Protein AF-Q20A06-F1 (afdb_monomer)

Sequence (60 aa):
LFTLVVLLMVSADMAFAGFGCPRDQYKCNSHCQSIGCRAGYCDAVTLWLRCTCTDCNGKK

Mean predicted aligned error: 10.48 Å

Structure (mmCIF, N/CA/C/O backbone):
data_AF-Q20A06-F1
#
_entry.id   AF-Q20A06-F1
#
loop_
_atom_site.group_PDB
_atom_site.id
_atom_site.type_symbol
_atom_site.label_atom_id
_atom_site.label_alt_id
_atom_site.label_comp_id
_atom_site.label_asym_id
_atom_site.label_entity_id
_atom_site.label_seq_id
_atom_site.pdbx_PDB_ins_code
_atom_site.Cartn_x
_atom_site.Cartn_y
_atom_site.Cartn_z
_atom_site.occupancy
_atom_site.B_iso_or_equiv
_atom_site.auth_seq_id
_atom_site.auth_comp_id
_atom_site.auth_asym_id
_atom_site.auth_atom_id
_atom_site.pdbx_PDB_model_num
ATOM 1 N N . LEU A 1 1 ? 26.944 -5.273 19.719 1.00 75.44 1 LEU A N 1
ATOM 2 C CA . LEU A 1 1 ? 25.837 -4.333 20.019 1.00 75.44 1 LEU A CA 1
ATOM 3 C C . LEU A 1 1 ? 25.302 -3.666 18.750 1.00 75.44 1 LEU A C 1
ATOM 5 O O . LEU A 1 1 ? 24.132 -3.852 18.459 1.00 75.44 1 LEU A O 1
ATOM 9 N N . PHE A 1 2 ? 26.141 -2.978 17.959 1.00 85.12 2 PHE A N 1
ATOM 10 C CA . PHE A 1 2 ? 25.733 -2.359 16.682 1.00 85.12 2 PHE A CA 1
ATOM 11 C C . PHE A 1 2 ? 25.012 -3.321 15.726 1.00 85.12 2 PHE A C 1
ATOM 13 O O . PHE A 1 2 ? 23.963 -2.983 15.193 1.00 85.12 2 PHE A O 1
ATOM 20 N N . THR A 1 3 ? 25.528 -4.542 15.567 1.00 87.12 3 THR A N 1
ATOM 21 C CA . THR A 1 3 ? 24.928 -5.578 14.711 1.00 87.12 3 THR A CA 1
ATOM 22 C C . THR A 1 3 ? 23.509 -5.957 15.132 1.00 87.12 3 THR A C 1
ATOM 24 O O . THR A 1 3 ? 22.644 -6.099 14.280 1.00 87.12 3 THR A O 1
ATOM 27 N N . LEU A 1 4 ? 23.256 -6.069 16.439 1.00 85.88 4 LEU A N 1
ATOM 28 C CA . LEU A 1 4 ? 21.930 -6.343 16.999 1.00 85.88 4 LEU A CA 1
ATOM 29 C C . LEU A 1 4 ? 20.959 -5.195 16.724 1.00 85.88 4 LEU A C 1
ATOM 31 O O . LEU A 1 4 ? 19.837 -5.454 16.314 1.00 85.88 4 LEU A O 1
ATOM 35 N N . VAL A 1 5 ? 21.394 -3.941 16.893 1.00 87.94 5 VAL A N 1
ATOM 36 C CA . VAL A 1 5 ? 20.553 -2.776 16.572 1.00 87.94 5 VAL A CA 1
ATOM 37 C C . VAL A 1 5 ? 20.182 -2.786 15.091 1.00 87.94 5 VAL A C 1
ATOM 39 O O . VAL A 1 5 ? 19.003 -2.718 14.777 1.00 87.94 5 VAL A O 1
ATOM 42 N N . VAL A 1 6 ? 21.148 -2.960 14.183 1.00 84.62 6 VAL A N 1
ATOM 43 C CA . VAL A 1 6 ? 20.869 -3.039 12.737 1.00 84.62 6 VAL A CA 1
ATOM 44 C C . VAL A 1 6 ? 19.918 -4.196 12.414 1.00 84.62 6 VAL A C 1
ATOM 46 O O . VAL A 1 6 ? 18.960 -3.996 11.675 1.00 84.62 6 VAL A O 1
ATOM 49 N N . LEU A 1 7 ? 20.122 -5.376 13.008 1.00 82.00 7 LEU A N 1
ATOM 50 C CA . LEU A 1 7 ? 19.244 -6.533 12.815 1.00 82.00 7 LEU A CA 1
ATOM 51 C C . LEU A 1 7 ? 17.804 -6.258 13.283 1.00 82.00 7 LEU A C 1
ATOM 53 O O . LEU A 1 7 ? 16.864 -6.679 12.617 1.00 82.00 7 LEU A O 1
ATOM 57 N N . LEU A 1 8 ? 17.630 -5.545 14.401 1.00 81.75 8 LEU A N 1
ATOM 58 C CA . LEU A 1 8 ? 16.314 -5.159 14.920 1.00 81.75 8 LEU A CA 1
ATOM 59 C C . LEU A 1 8 ? 15.624 -4.110 14.043 1.00 81.75 8 LEU A C 1
ATOM 61 O O . LEU A 1 8 ? 14.408 -4.155 13.884 1.00 81.75 8 LEU A O 1
ATOM 65 N N . MET A 1 9 ? 16.385 -3.183 13.458 1.00 77.19 9 MET A N 1
ATOM 66 C CA . MET A 1 9 ? 15.826 -2.224 12.502 1.00 77.19 9 MET A CA 1
ATOM 67 C C . MET A 1 9 ? 15.345 -2.949 11.237 1.00 77.1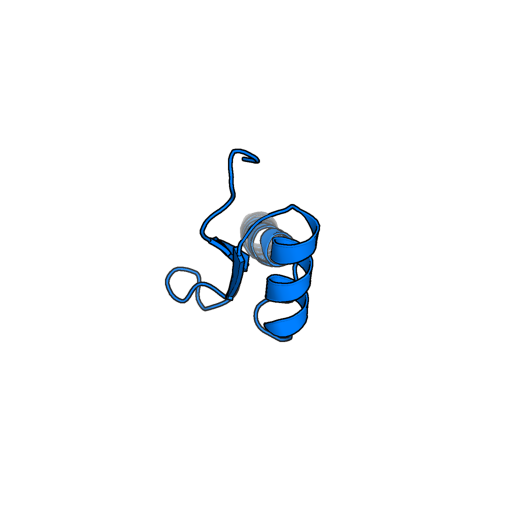9 9 MET A C 1
ATOM 69 O O . MET A 1 9 ? 14.228 -2.687 10.805 1.00 77.19 9 MET A O 1
ATOM 73 N N . VAL A 1 10 ? 16.138 -3.906 10.724 1.00 71.75 10 VAL A N 1
ATOM 74 C CA . VAL A 1 10 ? 15.784 -4.727 9.548 1.00 71.75 10 VAL A CA 1
ATOM 75 C C . VAL A 1 10 ? 14.589 -5.653 9.821 1.00 71.75 10 VAL A C 1
ATOM 77 O O . VAL A 1 10 ? 13.744 -5.893 8.966 1.00 71.75 10 VAL A O 1
ATOM 80 N N . SER A 1 11 ? 14.480 -6.219 11.023 1.00 68.50 11 SER A N 1
ATOM 81 C CA . SER A 1 11 ? 13.333 -7.074 11.353 1.00 68.50 11 SER A CA 1
ATOM 82 C C . SER A 1 11 ? 12.048 -6.273 11.568 1.00 68.50 11 SER A C 1
ATOM 84 O O . SER A 1 11 ? 10.963 -6.777 11.267 1.00 68.50 11 SER A O 1
ATOM 86 N N . ALA A 1 12 ? 12.154 -5.033 12.055 1.00 66.62 12 ALA A N 1
ATOM 87 C CA . ALA A 1 12 ? 11.005 -4.159 12.225 1.00 66.62 12 ALA A CA 1
ATOM 88 C C . ALA A 1 12 ? 10.339 -3.852 10.879 1.00 66.62 12 ALA A C 1
ATOM 90 O O . ALA A 1 12 ? 9.123 -4.008 10.791 1.00 6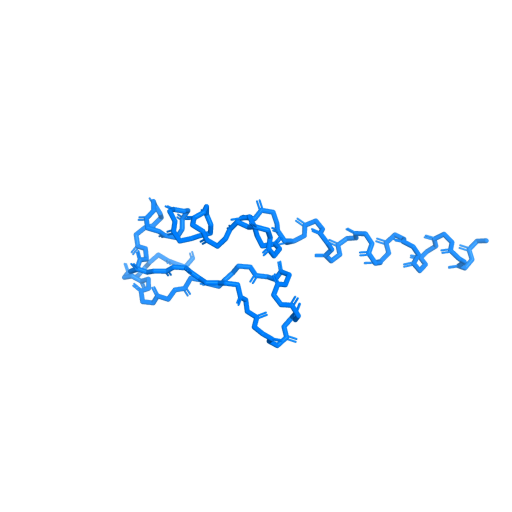6.62 12 ALA A O 1
ATOM 91 N N . ASP A 1 13 ? 11.087 -3.499 9.824 1.00 61.69 13 ASP A N 1
ATOM 92 C CA . ASP A 1 13 ? 10.486 -3.237 8.504 1.00 61.69 13 ASP A CA 1
ATOM 93 C C . ASP A 1 13 ? 9.774 -4.462 7.915 1.00 61.69 13 ASP A C 1
ATOM 95 O O . ASP A 1 13 ? 8.659 -4.330 7.400 1.00 61.69 13 ASP A O 1
ATOM 99 N N . MET A 1 14 ? 10.328 -5.661 8.110 1.00 57.38 14 MET A N 1
ATOM 100 C CA . MET A 1 14 ? 9.681 -6.915 7.716 1.00 57.38 14 MET A CA 1
ATOM 101 C C . MET A 1 14 ? 8.386 -7.174 8.499 1.00 57.38 14 MET A C 1
ATOM 103 O O . MET A 1 14 ? 7.456 -7.772 7.965 1.00 57.38 14 MET A O 1
ATOM 107 N N . ALA A 1 15 ? 8.266 -6.709 9.746 1.00 59.75 15 ALA A N 1
ATOM 108 C CA . ALA A 1 15 ? 7.022 -6.841 10.509 1.00 59.75 15 ALA A CA 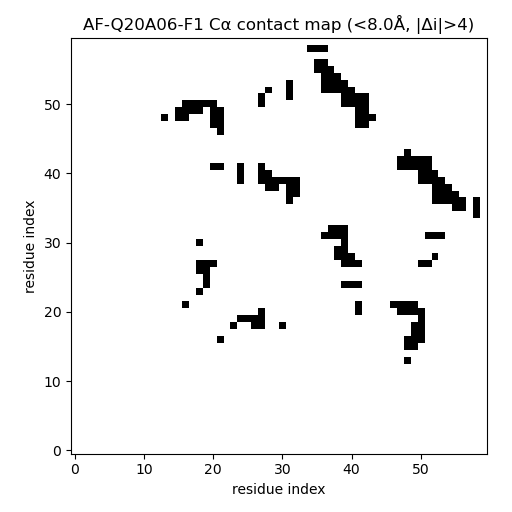1
ATOM 109 C C . ALA A 1 15 ? 5.903 -5.926 9.971 1.00 59.75 15 ALA A C 1
ATOM 111 O O . ALA A 1 15 ? 4.729 -6.306 10.003 1.00 59.75 15 ALA A O 1
ATOM 112 N N . PHE A 1 16 ? 6.240 -4.763 9.394 1.00 56.19 16 PHE A N 1
ATOM 113 C CA . PHE A 1 16 ? 5.260 -3.910 8.700 1.00 56.19 16 PHE A CA 1
ATOM 114 C C . PHE A 1 16 ? 4.728 -4.549 7.397 1.00 56.19 16 PHE A C 1
ATOM 116 O O . PHE A 1 16 ? 3.713 -4.091 6.868 1.00 56.19 16 PHE A O 1
ATOM 123 N N . ALA A 1 17 ? 5.335 -5.645 6.920 1.00 60.12 17 ALA A N 1
ATOM 124 C CA . ALA A 1 17 ? 4.873 -6.450 5.783 1.00 60.12 17 ALA A CA 1
ATOM 125 C C . ALA A 1 17 ? 3.672 -7.373 6.085 1.00 60.12 17 ALA A C 1
ATOM 127 O O . ALA A 1 17 ? 3.274 -8.195 5.256 1.00 60.12 17 ALA A O 1
ATOM 128 N N . GLY A 1 18 ? 3.074 -7.256 7.276 1.00 62.84 18 GLY A N 1
ATOM 129 C CA . GLY A 1 18 ? 2.165 -8.242 7.875 1.00 62.84 18 GLY A CA 1
ATOM 130 C C . GLY A 1 18 ? 0.868 -8.592 7.127 1.00 62.84 18 GLY A C 1
ATOM 131 O O . GLY A 1 18 ? 0.160 -9.508 7.545 1.00 62.84 18 GLY A O 1
ATOM 132 N N . PHE A 1 19 ? 0.545 -7.947 6.007 1.00 78.31 19 PHE A N 1
ATOM 133 C CA . PHE A 1 19 ? -0.696 -8.209 5.265 1.00 78.31 19 PHE A CA 1
ATOM 134 C C . PHE A 1 19 ? -0.538 -9.198 4.104 1.00 78.31 19 PHE A C 1
ATOM 136 O O . PHE A 1 19 ? -1.406 -9.275 3.247 1.00 78.31 19 PHE A O 1
ATOM 143 N N . GLY A 1 20 ? 0.538 -9.989 4.088 1.00 83.62 20 GLY A N 1
ATOM 144 C CA . GLY A 1 20 ? 0.772 -11.051 3.100 1.00 83.62 20 GLY A CA 1
ATOM 145 C C . GLY A 1 20 ? 1.924 -10.760 2.144 1.00 83.62 20 GLY A C 1
ATOM 146 O O . GLY A 1 20 ? 2.436 -11.662 1.500 1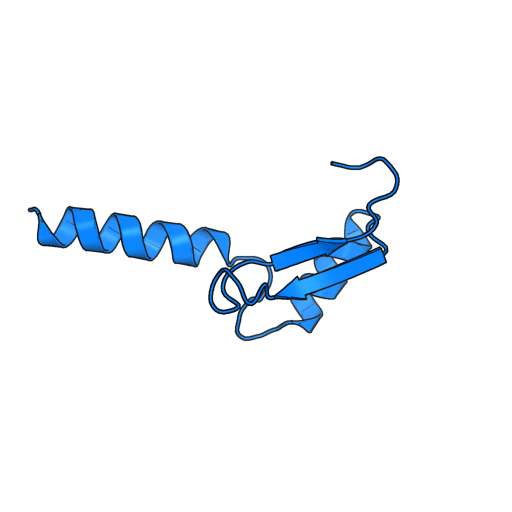.00 83.62 20 GLY A O 1
ATOM 147 N N . CYS A 1 21 ? 2.419 -9.535 2.094 1.00 91.44 21 CYS A N 1
ATOM 148 C CA . CYS A 1 21 ? 3.531 -9.164 1.235 1.00 91.44 21 CYS A CA 1
ATOM 149 C C . CYS A 1 21 ? 4.874 -9.729 1.751 1.00 91.44 21 CYS A C 1
ATOM 151 O O . CYS A 1 21 ? 5.074 -9.792 2.962 1.00 91.44 21 CYS A O 1
ATOM 153 N N . PRO A 1 22 ? 5.793 -10.205 0.884 1.00 88.62 22 PRO A N 1
ATOM 154 C CA . PRO A 1 22 ? 5.697 -10.340 -0.577 1.00 88.62 22 PRO A CA 1
ATOM 155 C C . PRO A 1 22 ? 5.047 -11.656 -1.057 1.00 88.62 22 PRO A C 1
ATOM 157 O O . PRO A 1 22 ? 4.888 -11.861 -2.256 1.00 88.62 22 PRO A O 1
ATOM 160 N N . ARG A 1 23 ? 4.730 -12.592 -0.153 1.00 88.81 23 ARG A N 1
ATOM 161 C CA . ARG A 1 23 ? 4.387 -13.989 -0.494 1.00 88.81 23 ARG A CA 1
ATOM 162 C C . ARG A 1 23 ? 2.940 -14.211 -0.938 1.00 88.81 23 ARG A C 1
ATOM 164 O O . ARG A 1 23 ? 2.654 -15.208 -1.587 1.00 88.81 23 ARG A O 1
ATOM 171 N N . ASP A 1 24 ? 2.048 -13.313 -0.561 1.00 90.56 24 ASP A N 1
ATOM 172 C CA . ASP A 1 24 ? 0.601 -13.475 -0.599 1.00 90.56 24 ASP A CA 1
ATOM 173 C C . ASP A 1 24 ? -0.069 -12.121 -0.885 1.00 90.56 24 ASP A C 1
ATOM 175 O O . ASP A 1 24 ? -0.588 -11.420 -0.011 1.00 90.56 24 ASP A O 1
ATOM 179 N N . GLN A 1 25 ? -0.024 -11.736 -2.162 1.00 90.12 25 GLN A N 1
ATOM 180 C CA . GLN A 1 25 ? -0.699 -10.539 -2.669 1.00 90.12 25 GLN A CA 1
ATOM 181 C C . GLN A 1 25 ? -2.220 -10.615 -2.477 1.00 90.12 25 GLN A C 1
ATOM 183 O O . GLN A 1 25 ? -2.868 -9.588 -2.277 1.00 90.12 25 GLN A O 1
ATOM 188 N N . TYR A 1 26 ? -2.794 -11.823 -2.514 1.00 93.19 26 TYR A N 1
ATOM 189 C CA . TYR A 1 26 ? -4.230 -12.023 -2.360 1.00 93.19 26 TYR A CA 1
ATOM 190 C C . TYR A 1 26 ? -4.693 -11.677 -0.944 1.00 93.19 26 TYR A C 1
ATOM 192 O O . TYR A 1 26 ? -5.695 -10.979 -0.784 1.00 93.19 26 TYR A O 1
ATOM 200 N N . LYS A 1 27 ? -3.936 -12.076 0.083 1.00 94.06 27 LYS A N 1
ATOM 201 C CA . LYS A 1 27 ? -4.201 -11.684 1.472 1.00 94.06 27 LYS A CA 1
ATOM 202 C C . LYS A 1 27 ? -4.148 -10.169 1.665 1.00 94.06 27 LYS A C 1
ATOM 204 O O . LYS A 1 27 ? -5.024 -9.629 2.338 1.00 94.06 27 LYS A O 1
ATOM 209 N N . CYS A 1 28 ? -3.206 -9.480 1.015 1.00 94.12 28 CYS A N 1
ATOM 210 C CA . CYS A 1 28 ? -3.135 -8.014 1.043 1.00 94.12 28 CYS A CA 1
ATOM 211 C C . CYS A 1 28 ? -4.386 -7.397 0.408 1.00 94.12 28 CYS A C 1
ATOM 213 O O . CYS A 1 28 ? -5.044 -6.548 1.011 1.00 94.12 28 CYS A O 1
ATOM 215 N N . ASN A 1 29 ? -4.776 -7.879 -0.774 1.00 94.44 29 ASN A N 1
ATOM 216 C CA . ASN A 1 29 ? -5.981 -7.414 -1.447 1.00 94.44 29 ASN A CA 1
ATOM 217 C C . ASN A 1 29 ? -7.253 -7.662 -0.620 1.00 94.44 29 ASN A C 1
ATOM 219 O O . ASN A 1 29 ? -8.053 -6.746 -0.431 1.00 94.44 29 ASN A O 1
ATOM 223 N N . SER A 1 30 ? -7.417 -8.872 -0.083 1.00 94.81 30 SER A N 1
ATOM 224 C CA . SER A 1 30 ? -8.558 -9.242 0.758 1.00 94.81 30 SER A CA 1
ATOM 225 C C . SER A 1 30 ? -8.624 -8.395 2.028 1.00 94.81 30 SER A C 1
ATOM 227 O O . SER A 1 30 ? -9.715 -7.993 2.433 1.00 94.81 30 SER A O 1
ATOM 229 N N . HIS A 1 31 ? -7.478 -8.099 2.646 1.00 91.75 31 HIS A N 1
ATOM 230 C CA . HIS A 1 31 ? -7.414 -7.209 3.798 1.00 91.75 31 HIS A CA 1
ATOM 231 C C . HIS A 1 31 ? -7.890 -5.799 3.433 1.00 91.75 31 HIS A C 1
ATOM 233 O O . HIS A 1 31 ? -8.800 -5.280 4.079 1.00 91.75 31 HIS A O 1
ATOM 239 N N . CYS A 1 32 ? -7.355 -5.209 2.363 1.00 93.44 32 CYS A N 1
ATOM 240 C CA . CYS A 1 32 ? -7.762 -3.877 1.916 1.00 93.44 32 CYS A CA 1
ATOM 241 C C . CYS A 1 32 ? -9.262 -3.809 1.579 1.00 93.44 32 CYS A C 1
ATOM 243 O O . CYS A 1 32 ? -9.938 -2.854 1.958 1.00 93.44 32 CYS A O 1
ATOM 245 N N . GLN A 1 33 ? -9.810 -4.843 0.939 1.00 93.75 33 GLN A N 1
ATOM 246 C CA . GLN A 1 33 ? -11.248 -4.930 0.671 1.00 93.75 33 GLN A CA 1
ATOM 247 C C . GLN A 1 33 ? -12.080 -5.026 1.956 1.00 93.75 33 GLN A C 1
ATOM 249 O O . GLN A 1 33 ? -13.114 -4.367 2.064 1.00 93.75 33 GLN A O 1
ATOM 254 N N . SER A 1 34 ? -11.607 -5.766 2.965 1.00 93.19 34 SER A N 1
ATOM 255 C CA . SER A 1 34 ? -12.306 -5.892 4.254 1.00 93.19 34 SER A CA 1
ATOM 256 C C . SER A 1 34 ? -12.450 -4.567 5.012 1.00 93.19 34 SER A C 1
ATOM 258 O O . SER A 1 34 ? -13.426 -4.381 5.735 1.00 93.19 34 SER A O 1
ATOM 260 N N . ILE A 1 35 ? -11.518 -3.626 4.817 1.00 91.56 35 ILE A N 1
ATOM 261 C CA . ILE A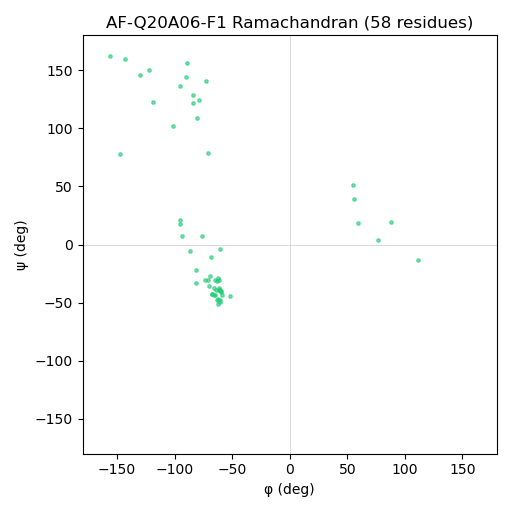 1 35 ? -11.553 -2.295 5.444 1.00 91.56 35 ILE A CA 1
ATOM 262 C C . ILE A 1 35 ? -12.220 -1.225 4.561 1.00 91.56 35 ILE A C 1
ATOM 264 O O . ILE A 1 35 ? -12.239 -0.049 4.925 1.00 91.56 35 ILE A O 1
ATOM 268 N N . GLY A 1 36 ? -12.808 -1.620 3.426 1.00 93.50 36 GLY A N 1
ATOM 269 C CA . GLY A 1 36 ? -13.566 -0.724 2.544 1.00 93.50 36 GLY A CA 1
ATOM 270 C C . GLY A 1 36 ? -12.732 -0.001 1.483 1.00 93.50 36 GLY A C 1
ATOM 271 O O . GLY A 1 36 ? -13.175 1.012 0.938 1.00 93.50 36 GLY A O 1
ATOM 272 N N . CYS A 1 37 ? -11.534 -0.498 1.182 1.00 95.38 37 CYS A N 1
ATOM 273 C CA . CYS A 1 37 ? -10.767 -0.075 0.015 1.00 95.38 37 CYS A CA 1
ATOM 274 C C . CYS A 1 37 ? -11.121 -0.928 -1.207 1.00 95.38 37 CYS A C 1
ATOM 276 O O . CYS A 1 37 ? -11.555 -2.071 -1.078 1.00 95.38 37 CYS A O 1
ATOM 278 N N . ARG A 1 38 ? -10.906 -0.404 -2.415 1.00 95.44 38 ARG A N 1
ATOM 279 C CA . ARG A 1 38 ? -11.190 -1.151 -3.652 1.00 95.44 38 ARG A CA 1
ATOM 280 C C . ARG A 1 38 ? -10.258 -2.347 -3.842 1.00 95.44 38 ARG A C 1
ATOM 282 O O . ARG A 1 38 ? -10.687 -3.414 -4.278 1.00 95.44 38 ARG A O 1
ATOM 289 N N . ALA A 1 39 ? -8.973 -2.153 -3.560 1.00 94.62 39 ALA A N 1
ATOM 290 C CA . ALA A 1 39 ? -7.947 -3.162 -3.787 1.00 94.62 39 ALA A CA 1
ATOM 291 C C . ALA A 1 39 ? -6.722 -2.950 -2.895 1.00 94.62 39 ALA A C 1
ATOM 293 O O . ALA A 1 39 ? -6.494 -1.846 -2.391 1.00 94.62 39 ALA A O 1
ATOM 294 N N . GLY A 1 40 ? -5.919 -4.003 -2.761 1.00 94.44 40 GLY A N 1
ATOM 295 C CA . GLY A 1 40 ? -4.604 -3.985 -2.124 1.00 94.44 40 GLY A CA 1
ATOM 296 C C . GLY A 1 40 ? -3.542 -4.643 -2.998 1.00 94.44 40 GLY A C 1
ATOM 297 O O . GLY A 1 40 ? -3.837 -5.606 -3.703 1.00 94.44 40 GLY A O 1
ATOM 298 N N . TYR A 1 41 ? -2.311 -4.138 -2.955 1.00 93.56 41 TYR A N 1
ATOM 299 C CA . TYR A 1 41 ? -1.172 -4.717 -3.674 1.00 93.56 41 TYR A CA 1
ATOM 300 C C . TYR A 1 41 ? 0.127 -4.616 -2.865 1.00 93.56 41 TYR A C 1
ATOM 302 O O . TYR A 1 41 ? 0.249 -3.779 -1.973 1.00 93.56 41 TYR A O 1
ATOM 310 N N . CYS A 1 42 ? 1.110 -5.457 -3.198 1.00 92.56 42 CYS A N 1
ATOM 311 C CA . CYS A 1 42 ? 2.452 -5.365 -2.621 1.00 92.56 42 CYS A CA 1
ATOM 312 C C . CYS 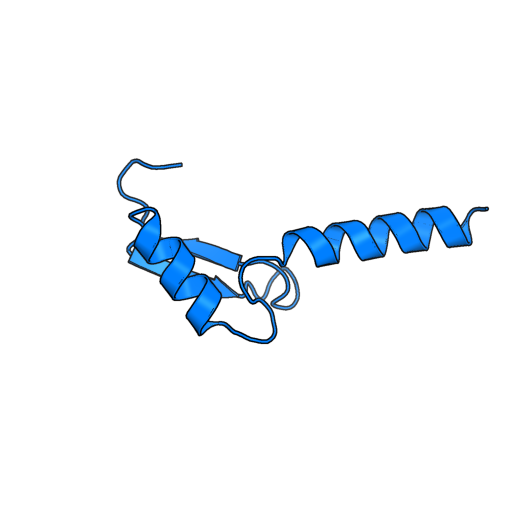A 1 42 ? 3.293 -4.338 -3.377 1.00 92.56 42 CYS A C 1
ATOM 314 O O . CYS A 1 42 ? 3.483 -4.451 -4.589 1.00 92.56 42 CYS A O 1
ATOM 316 N N . ASP A 1 43 ? 3.772 -3.335 -2.659 1.00 89.88 43 ASP A N 1
ATOM 317 C CA . ASP A 1 43 ? 4.366 -2.133 -3.218 1.00 89.88 43 ASP A CA 1
ATOM 318 C C . ASP A 1 43 ? 5.813 -2.338 -3.685 1.00 89.88 43 ASP A C 1
ATOM 320 O O . ASP A 1 43 ? 6.681 -2.724 -2.907 1.00 89.88 43 ASP A O 1
ATOM 324 N N . ALA A 1 44 ? 6.088 -2.026 -4.953 1.00 89.56 44 ALA A N 1
ATOM 325 C CA . ALA A 1 44 ? 7.411 -2.209 -5.547 1.00 89.56 44 ALA A CA 1
ATOM 326 C C . ALA A 1 44 ? 8.478 -1.248 -4.987 1.00 89.56 44 ALA A C 1
ATOM 328 O O . ALA A 1 44 ? 9.652 -1.614 -4.955 1.00 89.56 44 ALA A O 1
ATOM 329 N N . VAL A 1 45 ? 8.096 -0.056 -4.505 1.00 89.62 45 VAL A N 1
ATOM 330 C CA . VAL A 1 45 ? 9.035 0.907 -3.889 1.00 89.62 45 VAL A CA 1
ATOM 331 C C . VAL A 1 45 ? 9.645 0.316 -2.618 1.00 89.62 45 VAL A C 1
ATOM 333 O O . VAL A 1 45 ? 10.808 0.558 -2.308 1.00 89.62 45 VAL A O 1
ATOM 336 N N . THR A 1 46 ? 8.885 -0.527 -1.922 1.00 88.19 46 THR A N 1
ATOM 337 C CA . THR A 1 46 ? 9.334 -1.275 -0.740 1.00 88.19 46 THR A CA 1
ATOM 338 C C . THR A 1 46 ? 9.810 -2.699 -1.042 1.00 88.19 46 THR A C 1
ATOM 340 O O . T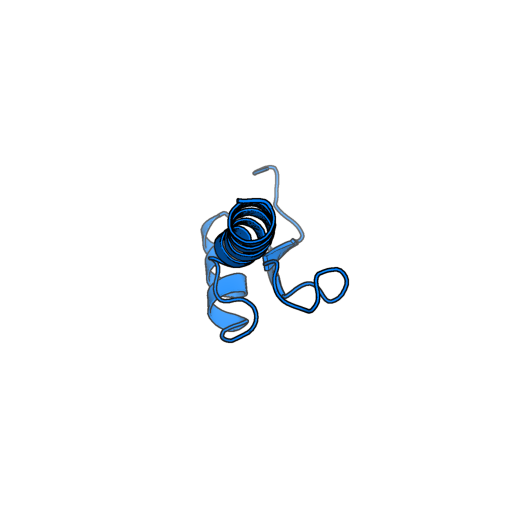HR A 1 46 ? 9.797 -3.536 -0.146 1.00 88.19 46 THR A O 1
ATOM 343 N N . LEU A 1 47 ? 10.200 -3.018 -2.284 1.00 88.94 47 LEU A N 1
ATOM 344 C CA . LEU A 1 47 ? 10.569 -4.387 -2.694 1.00 88.94 47 LEU A CA 1
ATOM 345 C C . LEU A 1 47 ? 9.459 -5.417 -2.418 1.00 88.94 47 LEU A C 1
ATOM 347 O O . LEU A 1 47 ? 9.724 -6.544 -1.999 1.00 88.94 47 LEU A O 1
ATOM 351 N N . TRP A 1 48 ? 8.202 -5.031 -2.638 1.00 88.56 48 TRP A N 1
ATOM 352 C CA . TRP A 1 48 ? 7.013 -5.843 -2.365 1.00 88.56 48 TRP A CA 1
ATOM 353 C C . TRP A 1 48 ? 6.867 -6.253 -0.902 1.00 88.56 48 TRP A C 1
ATOM 355 O O . TRP A 1 48 ? 6.128 -7.191 -0.625 1.00 88.56 48 TRP A O 1
ATOM 365 N N . LEU A 1 49 ? 7.539 -5.582 0.035 1.00 87.81 49 LEU A N 1
ATOM 366 C CA . LEU A 1 49 ? 7.402 -5.874 1.459 1.00 87.81 49 LEU A CA 1
ATOM 367 C C . LEU A 1 49 ? 6.157 -5.197 2.031 1.00 87.81 49 LEU A C 1
ATOM 369 O O . LEU A 1 49 ? 5.492 -5.759 2.885 1.00 87.81 49 LEU A O 1
ATOM 373 N N . ARG A 1 50 ? 5.753 -4.026 1.541 1.00 90.06 50 ARG A N 1
ATOM 374 C CA . ARG A 1 50 ? 4.598 -3.304 2.091 1.00 90.06 50 ARG A CA 1
ATOM 375 C C . ARG A 1 50 ? 3.311 -3.599 1.323 1.00 90.06 50 ARG A C 1
ATOM 377 O O . ARG A 1 50 ? 3.294 -3.548 0.100 1.00 90.06 50 ARG A O 1
ATOM 384 N N . CYS A 1 51 ? 2.213 -3.827 2.042 1.00 92.25 51 CYS A N 1
ATOM 385 C CA . CYS A 1 51 ? 0.869 -3.830 1.460 1.00 92.25 51 CYS A CA 1
ATOM 386 C C . CYS A 1 51 ? 0.324 -2.397 1.369 1.00 92.25 51 CYS A C 1
ATOM 388 O O . CYS A 1 51 ? 0.312 -1.674 2.369 1.00 92.25 51 CYS A O 1
ATOM 390 N N . THR A 1 52 ? -0.147 -2.001 0.189 1.00 92.25 52 THR A N 1
ATOM 391 C CA . THR A 1 52 ? -0.744 -0.689 -0.082 1.00 92.25 52 THR A CA 1
ATOM 392 C C . THR A 1 52 ? -2.189 -0.862 -0.527 1.00 92.25 52 THR A C 1
ATOM 394 O O . THR A 1 52 ? -2.462 -1.531 -1.523 1.00 92.25 52 THR A O 1
ATOM 397 N N . CYS A 1 53 ? -3.114 -0.228 0.194 1.00 93.56 53 CYS A N 1
ATOM 398 C CA . CYS A 1 53 ? -4.524 -0.177 -0.176 1.00 93.56 53 CYS A CA 1
ATOM 399 C C . CYS A 1 53 ? -4.816 1.034 -1.067 1.00 93.56 53 CYS A C 1
ATOM 401 O O . CYS A 1 53 ? -4.253 2.112 -0.879 1.00 93.56 53 CYS A O 1
ATOM 403 N N . THR A 1 54 ? -5.721 0.868 -2.028 1.00 93.31 54 THR A N 1
ATOM 404 C CA . THR A 1 54 ? -6.110 1.920 -2.976 1.00 93.31 54 THR A CA 1
ATOM 405 C C . THR A 1 54 ? -7.600 2.193 -2.921 1.00 93.31 54 THR A C 1
ATOM 407 O O . THR A 1 54 ? -8.390 1.284 -2.666 1.00 93.31 54 THR A O 1
ATOM 410 N N . ASP A 1 55 ? -7.970 3.445 -3.213 1.00 93.38 55 ASP A N 1
ATOM 411 C CA . ASP A 1 55 ? -9.367 3.866 -3.368 1.00 93.38 55 ASP A CA 1
ATOM 412 C C . ASP A 1 55 ? -10.225 3.520 -2.146 1.00 93.38 55 ASP A C 1
ATOM 414 O O . ASP A 1 55 ? -11.260 2.861 -2.211 1.00 93.38 55 ASP A O 1
ATOM 418 N N . CYS A 1 56 ? -9.716 3.923 -0.987 1.00 92.62 56 CYS A N 1
ATOM 419 C CA . CYS A 1 56 ? -10.400 3.778 0.283 1.00 92.62 56 CYS A CA 1
ATOM 420 C C . CYS A 1 56 ? -11.426 4.905 0.415 1.00 92.62 56 CYS A C 1
ATOM 422 O O . CYS A 1 56 ? -11.060 6.073 0.580 1.00 92.62 56 CYS A O 1
ATOM 424 N N . ASN A 1 57 ? -12.713 4.562 0.324 1.00 79.44 57 ASN A N 1
ATOM 425 C CA . ASN A 1 57 ? -13.824 5.513 0.404 1.00 79.44 57 ASN A CA 1
ATOM 426 C C . ASN A 1 57 ? -13.983 6.056 1.837 1.00 79.44 57 ASN A C 1
ATOM 428 O O . ASN A 1 57 ? -14.824 5.604 2.611 1.00 79.44 57 ASN A O 1
ATOM 432 N N . GLY A 1 58 ? -13.137 7.018 2.213 1.00 67.50 58 GLY A N 1
ATOM 433 C CA . GLY A 1 58 ? -13.241 7.768 3.471 1.00 67.50 58 GLY A CA 1
ATOM 434 C C . GLY A 1 58 ? -12.785 7.031 4.737 1.00 67.50 58 GLY A C 1
ATOM 435 O O . GLY A 1 58 ? -12.878 7.595 5.823 1.00 67.50 58 GLY A O 1
ATOM 436 N N . LYS A 1 59 ? -12.260 5.809 4.621 1.00 59.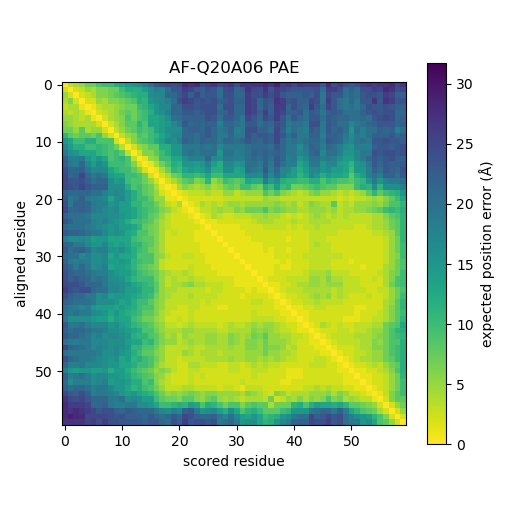75 59 LYS A N 1
ATOM 437 C CA . LYS A 1 59 ? -11.612 5.066 5.712 1.00 59.75 59 LYS A CA 1
ATOM 438 C C . LYS A 1 59 ? -10.093 5.184 5.509 1.00 59.75 59 LYS A C 1
ATOM 440 O O . LYS A 1 59 ? -9.566 4.571 4.585 1.00 59.75 59 LYS A O 1
ATOM 445 N N . LYS A 1 60 ? -9.416 6.050 6.267 1.00 50.88 60 LYS A N 1
ATOM 446 C CA . LYS A 1 60 ? -7.945 6.073 6.372 1.00 50.88 60 LYS A CA 1
ATOM 447 C C . LYS A 1 60 ? -7.541 5.377 7.659 1.00 50.88 60 LYS A C 1
ATOM 449 O O . LYS A 1 60 ? -8.242 5.626 8.664 1.00 50.88 60 LYS A O 1
#

Secondary structure (DSSP, 8-state):
-HHHHHHHHHHHHHHTTTTTTTT-HHHHHHHHHHTTEEEEEE-GGGTT-SEEEEEESS--

Radius of gyration: 13.57 Å; Cα contacts (8 Å, |Δi|>4): 91; chains: 1; bounding box: 40×22×26 Å

Organism: Magallana gigas (NCBI:txid29159)

Foldseek 3Di:
DVVVVVVVVVVVLLVQLVQQWPNPQPSLQVVLVVQQFNGWGQDVVSVSSHIDTHRRPPRD

Solvent-accessible surface area (backbone atoms only — not comparable to full-atom values): 3202 Å² total; per-residue (Å²): 109,70,67,57,52,54,50,51,56,58,50,49,60,59,56,67,9,73,44,32,27,68,87,28,46,63,51,18,20,51,50,23,39,74,68,53,16,74,35,25,38,46,33,69,93,56,74,19,30,34,54,46,68,38,75,44,76,86,57,129

pLDDT: mean 84.08, std 12.21, range [50.88, 95.44]

Nearest PDB structures (foldseek):
  2b68-assembly1_A  TM=8.373E-01  e=1.286E-04  Magallana gigas
  2mfj-assembly1_A  TM=8.387E-01  e=1.340E+00  Blomia tropicalis
  2e0h-assembly1_A  TM=7.986E-01  e=2.506E+00  Oli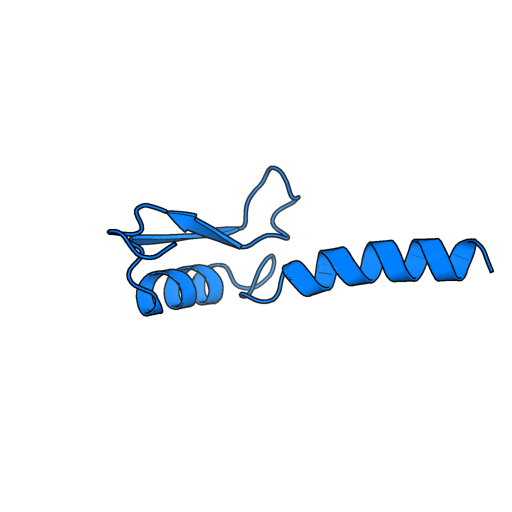vierus martensii

InterPro domains:
  IPR001542 Defensin, invertebrate/fungal [PF01097] (18-53)
  IPR001542 Defensin, invertebrate/fungal [PS51378] (18-55)
  IPR036574 Knottin, scorpion toxin-like superfamily [G3DSA:3.30.30.10] (24-60)
  IPR036574 Knottin, scorpion toxin-like superfamily [SSF57095] (18-56)